Protein AF-A0A3C0GKU9-F1 (afdb_monomer)

pLDDT: mean 90.41, std 10.41, range [53.03, 98.44]

Sequence (100 aa):
FQFQEELSLHPNAVKIIGYKRFYDKNSPYATPVFSDKDLGWNGDIENSYALEFLGREYDLLVNYYNEDSLLLNLMSVKTKARLKVGFKEVGPTYNDLMLD

Secondary structure (DSSP, 8-state):
-HHHHHTT--TTS----EE-SS--TTS--SS-EE-GGGB-GGG-B--HHHHHHHTSEEEEEEE---S--HHHHHHHHHSEEEEEEEETTT-TTT-SEEE-

Nearest PDB structures (foldseek):
  8cm9-assembly2_B  TM=4.809E-01  e=1.891E+00  Homo sapiens
  5lwv-assembly1_A  TM=4.825E-01  e=1.891E+00  Homo sapiens
  4mtl-assembly1_A-2  TM=4.120E-01  e=5.799E+00  Homo sapiens
  8x8i-assembly1_D  TM=3.369E-01  e=4.455E+00  Acinetobacter baumannii

Radius of gyration: 13.94 Å; Cα contacts (8 Å, |Δi|>4): 142; chains: 1; bounding box: 35×30×32 Å

Solvent-accessible surface area (backbone atoms only — not comparable to full-atom values): 6244 Å² total; per-residue (Å²): 112,68,70,42,62,77,68,70,50,59,102,75,72,74,86,74,77,46,78,38,78,74,83,63,90,90,56,88,66,94,56,49,69,48,36,63,89,25,58,43,76,97,78,36,66,68,33,74,63,58,45,60,55,45,72,41,82,36,73,67,39,77,47,89,57,63,65,96,42,74,68,59,53,48,49,48,62,65,40,46,46,78,37,32,33,25,32,55,75,61,32,70,91,56,21,81,41,66,46,133

Structure (mmCIF, N/CA/C/O backbone):
data_AF-A0A3C0GKU9-F1
#
_entry.id   AF-A0A3C0GKU9-F1
#
loop_
_atom_site.group_PDB
_atom_site.id
_atom_site.type_symbol
_atom_site.label_atom_id
_atom_site.label_alt_id
_atom_site.label_comp_id
_atom_site.label_asym_id
_atom_site.label_entity_id
_atom_site.label_seq_id
_atom_site.pdbx_PDB_ins_code
_atom_site.Cartn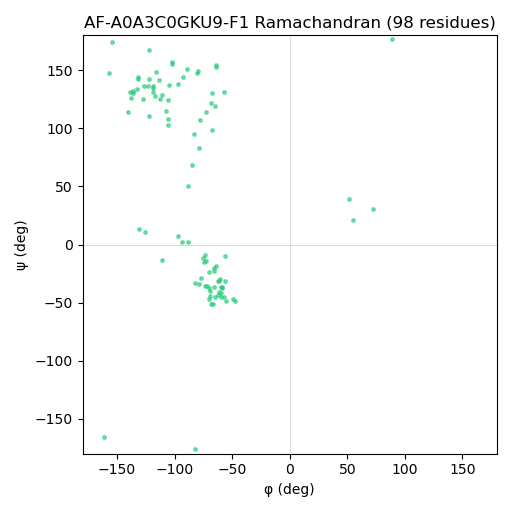_x
_atom_site.Cartn_y
_atom_site.Cartn_z
_atom_site.occupancy
_atom_site.B_iso_or_equiv
_atom_site.auth_seq_id
_atom_site.auth_comp_id
_atom_site.auth_asym_id
_atom_site.auth_atom_id
_atom_site.pdbx_PDB_model_num
ATOM 1 N N . PHE A 1 1 ? 5.812 12.687 10.041 1.00 58.84 1 PHE A N 1
ATOM 2 C CA . PHE A 1 1 ? 5.744 12.725 11.515 1.00 58.84 1 PHE A CA 1
ATOM 3 C C . PHE A 1 1 ? 4.379 13.197 12.010 1.00 58.84 1 PHE A C 1
ATOM 5 O O . PHE A 1 1 ? 3.812 12.490 12.824 1.00 58.84 1 PHE A O 1
ATOM 12 N N . GLN A 1 2 ? 3.780 14.240 11.420 1.00 74.00 2 GLN A N 1
ATOM 13 C CA . GLN A 1 2 ? 2.431 14.728 11.764 1.00 74.00 2 GLN A CA 1
ATOM 14 C C . GLN A 1 2 ? 1.333 13.640 11.865 1.00 74.00 2 GLN A C 1
ATOM 16 O O . GLN A 1 2 ? 0.665 13.548 12.883 1.00 74.00 2 GLN A O 1
ATOM 21 N N . PHE A 1 3 ? 1.209 12.740 10.882 1.00 77.56 3 PHE A N 1
ATOM 22 C CA . PHE A 1 3 ? 0.196 11.665 10.897 1.00 77.56 3 PHE A CA 1
ATOM 23 C C . PHE A 1 3 ? 0.281 10.713 12.108 1.00 77.56 3 PHE A C 1
ATOM 25 O O . PHE A 1 3 ? -0.739 10.257 12.617 1.00 77.56 3 PHE A O 1
ATOM 32 N N . GLN A 1 4 ? 1.495 10.389 12.571 1.00 82.75 4 GLN A N 1
ATOM 33 C CA . GLN A 1 4 ? 1.670 9.490 13.719 1.00 82.75 4 GLN A CA 1
ATOM 34 C C . GLN A 1 4 ? 1.224 10.165 15.015 1.00 82.75 4 GLN A C 1
ATOM 36 O O . GLN A 1 4 ? 0.629 9.512 15.865 1.00 82.75 4 GLN A O 1
ATOM 41 N N . GLU A 1 5 ? 1.479 11.466 15.144 1.00 84.06 5 GLU A N 1
ATOM 42 C CA . GLU A 1 5 ? 1.046 12.262 16.292 1.00 84.06 5 GLU A CA 1
ATOM 43 C C . GLU A 1 5 ? -0.475 12.449 16.289 1.00 84.06 5 GLU A C 1
ATOM 45 O O . GLU A 1 5 ? -1.121 12.186 17.301 1.00 84.06 5 GLU A O 1
ATOM 50 N N . GLU A 1 6 ? -1.061 12.808 15.142 1.00 89.81 6 GLU A N 1
ATOM 51 C CA . GLU A 1 6 ? -2.509 13.016 14.987 1.00 89.81 6 GLU A CA 1
ATOM 52 C C . GLU A 1 6 ? -3.328 11.770 15.337 1.00 89.81 6 GLU A C 1
ATOM 54 O O . GLU A 1 6 ? -4.392 11.874 15.945 1.00 89.81 6 GLU A O 1
ATOM 59 N N . LEU A 1 7 ? -2.815 10.585 14.999 1.00 87.69 7 LEU A N 1
ATOM 60 C CA . LEU A 1 7 ? -3.463 9.309 15.301 1.00 87.69 7 LEU A CA 1
ATOM 61 C C . LEU A 1 7 ? -2.926 8.625 16.567 1.00 87.69 7 LEU A C 1
ATOM 63 O O . LEU A 1 7 ? -3.308 7.491 16.849 1.00 87.69 7 LEU A O 1
ATOM 67 N N . SER A 1 8 ? -2.056 9.293 17.336 1.00 92.00 8 SER A N 1
ATOM 68 C CA . SER A 1 8 ? -1.456 8.751 18.569 1.00 92.00 8 SER A CA 1
ATOM 69 C C . SER A 1 8 ? -0.813 7.366 18.384 1.00 92.00 8 SER A C 1
ATOM 71 O O . SER A 1 8 ? -0.920 6.481 19.234 1.00 92.00 8 SER A O 1
ATOM 73 N N . LEU A 1 9 ? -0.151 7.163 17.245 1.00 89.25 9 LEU A N 1
ATOM 74 C CA . LEU A 1 9 ? 0.476 5.902 16.868 1.00 89.25 9 LEU A CA 1
ATOM 75 C C . LEU A 1 9 ? 1.838 5.730 17.545 1.00 89.25 9 LEU A C 1
ATOM 77 O O . LEU A 1 9 ? 2.595 6.681 17.739 1.00 89.25 9 LEU A O 1
ATOM 81 N N . HIS A 1 10 ? 2.194 4.483 17.856 1.00 89.25 10 HIS A N 1
ATOM 82 C CA . HIS A 1 10 ? 3.518 4.174 18.393 1.00 89.25 10 HIS A CA 1
ATOM 83 C C . HIS A 1 10 ? 4.640 4.491 17.380 1.00 89.25 10 HIS A C 1
ATOM 85 O O . HIS A 1 10 ? 4.413 4.370 16.173 1.00 89.25 10 HIS A O 1
ATOM 91 N N . PRO A 1 11 ? 5.882 4.768 17.838 1.00 77.81 11 PRO A N 1
ATOM 92 C CA . PRO A 1 11 ? 7.011 5.184 16.988 1.00 77.81 11 PRO A CA 1
ATOM 93 C C . PRO A 1 11 ? 7.399 4.244 15.829 1.00 77.81 11 PRO A C 1
ATOM 95 O O . PRO A 1 11 ? 8.195 4.625 14.980 1.00 77.81 11 PRO A O 1
ATOM 98 N N . ASN A 1 12 ? 6.846 3.028 15.772 1.00 82.69 12 ASN A N 1
ATOM 99 C CA . ASN A 1 12 ? 7.087 2.030 14.722 1.00 82.69 12 ASN A CA 1
ATOM 100 C C . ASN A 1 12 ? 5.793 1.432 14.140 1.00 82.69 12 ASN A C 1
ATOM 102 O O . ASN A 1 12 ? 5.836 0.407 13.463 1.00 82.69 12 ASN A O 1
ATOM 106 N N . ALA A 1 13 ? 4.640 2.042 14.421 1.00 90.56 13 ALA A N 1
ATOM 107 C CA . ALA A 1 13 ? 3.343 1.542 13.968 1.00 90.56 13 ALA A CA 1
ATOM 108 C C . ALA A 1 13 ? 3.098 1.778 12.468 1.00 90.56 13 ALA A C 1
ATOM 110 O O . ALA A 1 13 ? 2.200 1.174 11.891 1.00 90.56 13 ALA A O 1
ATOM 111 N N . VAL A 1 14 ? 3.894 2.640 11.825 1.00 91.62 14 VAL A N 1
ATOM 112 C CA . VAL A 1 14 ? 3.739 2.994 10.410 1.00 91.62 14 VAL A CA 1
ATOM 113 C C . VAL A 1 14 ? 4.967 2.559 9.621 1.00 91.62 14 VAL A C 1
ATOM 115 O O . VAL A 1 14 ? 6.097 2.918 9.949 1.00 91.62 14 VAL A O 1
ATOM 118 N N . LYS A 1 15 ? 4.729 1.825 8.535 1.00 92.94 15 LYS A N 1
ATOM 119 C CA . LYS A 1 15 ? 5.733 1.458 7.535 1.00 92.94 15 LYS A CA 1
ATOM 120 C C . LYS A 1 15 ? 5.297 2.060 6.201 1.00 92.94 15 LYS A C 1
ATOM 122 O O . LYS A 1 15 ? 4.148 1.897 5.810 1.00 92.94 15 LYS A O 1
ATOM 127 N N . ILE A 1 16 ? 6.207 2.745 5.516 1.00 93.19 16 ILE A N 1
ATOM 128 C CA . ILE A 1 16 ? 5.952 3.347 4.202 1.00 93.19 16 ILE A CA 1
ATOM 129 C C . ILE A 1 16 ? 6.903 2.707 3.197 1.00 93.19 16 ILE A C 1
ATOM 131 O O . ILE A 1 16 ? 8.094 2.558 3.477 1.00 93.19 16 ILE A O 1
ATOM 135 N N . ILE A 1 17 ? 6.370 2.342 2.036 1.00 94.81 17 ILE A N 1
ATOM 136 C CA . ILE A 1 17 ? 7.144 1.919 0.875 1.00 94.81 17 ILE A CA 1
ATOM 137 C C . ILE A 1 17 ? 6.617 2.648 -0.358 1.00 94.81 17 ILE A C 1
ATOM 139 O O . ILE A 1 17 ? 5.409 2.765 -0.550 1.00 94.81 17 ILE A O 1
ATOM 143 N N . GLY A 1 18 ? 7.531 3.177 -1.165 1.00 93.69 18 GLY A N 1
ATOM 144 C CA . GLY A 1 18 ? 7.209 3.852 -2.414 1.00 93.69 18 GLY A CA 1
ATOM 145 C C . GLY A 1 18 ? 7.482 2.973 -3.630 1.00 93.69 18 GLY A C 1
ATOM 146 O O . GLY A 1 18 ? 8.330 2.083 -3.597 1.00 93.69 18 GLY A O 1
ATOM 147 N N . TYR A 1 19 ? 6.805 3.279 -4.728 1.00 93.25 19 TYR A N 1
ATOM 148 C CA . TYR A 1 19 ? 7.101 2.735 -6.048 1.00 93.25 19 TYR A CA 1
ATOM 149 C C . TYR A 1 19 ? 7.601 3.852 -6.961 1.00 93.25 19 TYR A C 1
ATOM 151 O O . TYR A 1 19 ? 7.085 4.971 -6.929 1.00 93.25 19 TYR A O 1
ATOM 159 N N . LYS A 1 20 ? 8.587 3.549 -7.807 1.00 89.88 20 LYS A N 1
ATOM 160 C CA . LYS A 1 20 ? 9.016 4.441 -8.884 1.00 89.88 20 LYS A CA 1
ATOM 161 C C . LYS A 1 20 ? 9.272 3.636 -10.147 1.00 89.88 20 LYS A C 1
ATOM 163 O O . LYS A 1 20 ? 10.106 2.742 -10.139 1.00 89.88 20 LYS A O 1
ATOM 168 N N . ARG A 1 21 ? 8.632 4.014 -11.255 1.00 86.94 21 ARG A N 1
ATOM 169 C CA . ARG A 1 21 ? 8.819 3.345 -12.554 1.00 86.94 21 ARG A CA 1
ATOM 170 C C . ARG A 1 21 ? 10.291 3.312 -12.988 1.00 86.94 21 ARG A C 1
ATOM 172 O O . ARG A 1 21 ? 10.829 2.258 -13.304 1.00 86.94 21 ARG A O 1
ATOM 179 N N . PHE A 1 22 ? 10.971 4.459 -12.922 1.00 81.81 22 PHE A N 1
ATOM 180 C CA . PHE A 1 22 ? 12.384 4.586 -13.292 1.00 81.81 22 PHE A CA 1
ATOM 181 C C . PHE A 1 22 ? 13.274 4.763 -12.062 1.00 81.81 22 PHE A C 1
ATOM 183 O O . PHE A 1 22 ? 13.206 5.782 -11.368 1.00 81.81 22 PHE A O 1
ATOM 190 N N . TYR A 1 23 ? 14.144 3.786 -11.811 1.00 68.38 23 TYR A N 1
ATOM 191 C CA . TYR A 1 23 ? 15.118 3.854 -10.727 1.00 68.38 23 TYR A CA 1
ATOM 192 C C . TYR A 1 23 ? 16.237 4.847 -11.064 1.00 68.38 23 TYR A C 1
ATOM 194 O O . TYR A 1 23 ? 17.031 4.611 -11.971 1.00 68.38 23 TYR A O 1
ATOM 202 N N . ASP A 1 24 ? 16.323 5.939 -10.305 1.00 66.56 24 ASP A N 1
ATOM 203 C CA . ASP A 1 24 ? 17.435 6.890 -10.389 1.00 66.56 24 ASP A CA 1
ATOM 204 C C . ASP A 1 24 ? 18.348 6.710 -9.171 1.00 66.56 24 ASP A C 1
ATOM 206 O O . ASP A 1 24 ? 17.880 6.793 -8.033 1.00 66.56 24 ASP A O 1
ATOM 210 N N . LYS A 1 25 ? 19.637 6.459 -9.428 1.00 61.53 25 LYS A N 1
ATOM 211 C CA . LYS A 1 25 ? 20.695 6.289 -8.419 1.00 61.53 25 LYS A CA 1
ATOM 212 C C . LYS A 1 25 ? 21.096 7.612 -7.753 1.00 61.53 25 LYS A C 1
ATOM 214 O O . LYS A 1 25 ? 21.774 7.581 -6.732 1.00 61.53 25 LYS A O 1
ATOM 219 N N . ASN A 1 26 ? 20.691 8.751 -8.317 1.00 59.06 26 ASN A N 1
ATOM 220 C CA . ASN A 1 26 ? 21.146 10.079 -7.898 1.00 59.06 26 ASN A CA 1
ATOM 221 C C . ASN A 1 26 ? 20.307 10.711 -6.779 1.00 59.06 26 ASN A C 1
ATOM 223 O O . ASN A 1 26 ? 20.588 11.835 -6.369 1.00 59.06 26 ASN A O 1
ATOM 227 N N . SER A 1 27 ? 19.290 10.014 -6.266 1.00 53.03 27 SER A N 1
ATOM 228 C CA . SER A 1 27 ? 18.489 10.498 -5.144 1.00 53.03 27 SER A CA 1
ATOM 229 C C . SER A 1 27 ? 18.541 9.485 -3.999 1.00 53.03 27 SER A C 1
ATOM 231 O O . SER A 1 27 ? 18.002 8.385 -4.142 1.00 53.03 27 SER A O 1
ATOM 233 N N . PRO A 1 28 ? 19.201 9.796 -2.868 1.00 56.19 28 PRO A N 1
ATOM 234 C CA . PRO A 1 28 ? 19.057 8.994 -1.665 1.00 56.19 28 PRO A CA 1
ATOM 235 C C . PRO A 1 28 ? 17.625 9.175 -1.154 1.00 56.19 28 PRO A C 1
ATOM 237 O O . PRO A 1 28 ? 17.291 10.177 -0.523 1.00 56.19 28 PRO A O 1
ATOM 240 N N . TYR A 1 29 ? 16.749 8.227 -1.478 1.00 58.53 29 TYR A N 1
ATOM 241 C CA . TYR A 1 29 ? 15.374 8.271 -1.001 1.00 58.53 29 TYR A CA 1
ATOM 242 C C . TYR A 1 29 ? 15.363 8.027 0.511 1.00 58.53 29 TYR A C 1
ATOM 244 O O . TYR A 1 29 ? 15.812 6.988 0.988 1.00 58.53 29 TYR A O 1
ATOM 252 N N . ALA A 1 30 ? 14.816 8.980 1.268 1.00 72.25 30 ALA A N 1
ATOM 253 C CA . ALA A 1 30 ? 14.574 8.811 2.703 1.00 72.25 30 ALA A CA 1
ATOM 254 C C . ALA A 1 30 ? 13.519 7.724 2.992 1.00 72.25 30 ALA A C 1
ATOM 256 O O . ALA A 1 30 ? 13.440 7.203 4.100 1.00 72.25 30 ALA A O 1
ATOM 257 N N . THR A 1 31 ? 12.699 7.391 1.990 1.00 81.56 31 THR A N 1
ATOM 258 C CA . THR A 1 31 ? 11.699 6.322 2.042 1.00 81.56 31 THR A CA 1
ATOM 259 C C . THR A 1 31 ? 12.195 5.122 1.236 1.00 81.56 31 THR A C 1
ATOM 261 O O . THR A 1 31 ? 12.710 5.323 0.136 1.00 81.56 31 THR A O 1
ATOM 264 N N . PRO A 1 32 ? 12.031 3.884 1.727 1.00 90.56 32 PRO A N 1
ATOM 265 C CA . PRO A 1 32 ? 12.304 2.689 0.940 1.00 90.56 32 PRO A CA 1
ATOM 266 C C . PRO A 1 32 ? 11.487 2.657 -0.360 1.00 90.56 32 PRO A C 1
ATOM 268 O O . PRO A 1 32 ? 10.275 2.876 -0.331 1.00 90.56 32 PRO A O 1
ATOM 271 N N . VAL A 1 33 ? 12.136 2.385 -1.496 1.00 91.88 33 VAL A N 1
ATOM 272 C CA . VAL A 1 33 ? 11.495 2.371 -2.824 1.00 91.88 33 VAL A CA 1
ATOM 273 C C . VAL A 1 33 ? 11.865 1.110 -3.606 1.00 91.88 33 VAL A C 1
ATOM 275 O O . VAL A 1 33 ? 13.014 0.661 -3.572 1.00 91.88 33 VAL A O 1
ATOM 278 N N . PHE A 1 34 ? 10.893 0.584 -4.349 1.00 93.06 34 PHE A N 1
ATOM 279 C CA . PHE A 1 34 ? 11.068 -0.447 -5.375 1.00 93.06 34 PHE A CA 1
ATOM 280 C C . PHE A 1 34 ? 10.557 0.054 -6.740 1.00 93.06 34 PHE A C 1
ATOM 282 O O . PHE A 1 34 ? 9.940 1.116 -6.847 1.00 93.06 34 PHE A O 1
ATOM 289 N N . SER A 1 35 ? 10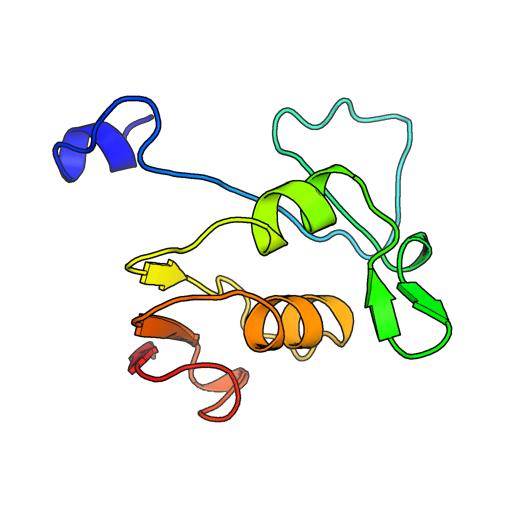.880 -0.668 -7.806 1.00 93.69 35 SER A N 1
ATOM 290 C CA . SER A 1 35 ? 10.727 -0.222 -9.193 1.00 93.69 35 SER A CA 1
ATOM 291 C C . SER A 1 35 ? 10.572 -1.394 -10.157 1.00 93.69 35 SER A C 1
ATOM 293 O O . SER A 1 35 ? 10.753 -2.541 -9.765 1.00 93.69 35 SER A O 1
ATOM 295 N N . ASP A 1 36 ? 10.302 -1.113 -11.434 1.00 92.69 36 ASP A N 1
ATOM 296 C CA . ASP A 1 36 ? 10.089 -2.137 -12.474 1.00 92.69 36 ASP A CA 1
ATOM 297 C C . ASP A 1 36 ? 11.249 -3.126 -12.614 1.00 92.69 36 ASP A C 1
ATOM 299 O O . ASP A 1 36 ? 11.031 -4.298 -12.902 1.00 92.69 36 ASP A O 1
ATOM 303 N N . LYS A 1 37 ? 12.485 -2.682 -12.352 1.00 92.69 37 LYS A N 1
ATOM 304 C CA . LYS A 1 37 ? 13.677 -3.547 -12.383 1.00 92.69 37 LYS A CA 1
ATOM 305 C C . LYS A 1 37 ? 13.653 -4.647 -11.313 1.00 92.69 37 LYS A C 1
ATOM 307 O O . LYS A 1 37 ? 14.449 -5.573 -11.392 1.00 92.69 37 LYS A O 1
ATOM 312 N N . ASP A 1 38 ? 12.823 -4.473 -10.287 1.00 94.00 38 ASP A N 1
ATOM 313 C CA . ASP A 1 38 ? 12.716 -5.374 -9.147 1.00 94.00 38 ASP A CA 1
ATOM 314 C C . ASP A 1 38 ? 11.607 -6.422 -9.365 1.00 94.00 38 ASP A C 1
ATOM 316 O O . ASP A 1 38 ? 11.339 -7.224 -8.474 1.00 94.00 38 ASP A O 1
ATOM 320 N N . LEU A 1 39 ? 10.937 -6.424 -10.526 1.00 94.94 39 LEU A N 1
ATOM 321 C CA . LEU A 1 39 ? 10.025 -7.497 -10.911 1.00 94.94 39 LEU A CA 1
ATOM 322 C C . LEU A 1 39 ? 10.835 -8.707 -11.393 1.00 94.94 39 LEU A C 1
ATOM 324 O O . LEU A 1 39 ? 11.406 -8.701 -12.484 1.00 94.94 39 LEU A O 1
ATOM 328 N N . GLY A 1 40 ? 10.866 -9.740 -10.561 1.00 92.62 40 GLY A N 1
ATOM 329 C CA . GLY A 1 40 ? 11.480 -11.025 -10.844 1.00 92.62 40 GLY A CA 1
ATOM 330 C C . GLY A 1 40 ? 10.584 -11.956 -11.657 1.00 92.62 40 GLY A C 1
ATOM 331 O O . GLY A 1 40 ? 9.466 -11.632 -12.075 1.00 92.62 40 GLY A O 1
ATOM 332 N N . TRP A 1 41 ? 11.082 -13.171 -11.859 1.00 90.56 41 TRP A N 1
ATOM 333 C CA . TRP A 1 41 ? 10.323 -14.229 -12.523 1.00 90.56 41 TRP A CA 1
ATOM 334 C C . TRP A 1 41 ? 9.090 -14.627 -11.702 1.00 90.56 41 TRP A C 1
ATOM 336 O O . TRP A 1 41 ? 9.059 -14.477 -10.485 1.00 90.56 41 TRP A O 1
ATOM 346 N N . ASN A 1 42 ? 8.049 -15.128 -12.376 1.00 88.69 42 ASN A N 1
ATOM 347 C CA . ASN A 1 42 ? 6.782 -15.548 -11.754 1.00 88.69 42 ASN A CA 1
ATOM 348 C C . ASN A 1 42 ? 6.084 -14.471 -10.896 1.00 88.69 42 ASN A C 1
ATOM 350 O O . ASN A 1 42 ? 5.245 -14.795 -10.055 1.00 88.69 42 ASN A O 1
ATOM 354 N N . GLY A 1 43 ? 6.394 -13.189 -11.116 1.00 86.75 43 GLY A N 1
ATOM 355 C CA . GLY A 1 43 ? 5.806 -12.098 -10.344 1.00 86.75 43 GLY A CA 1
ATOM 356 C C . GLY A 1 43 ? 6.331 -12.024 -8.910 1.00 86.75 43 GLY A C 1
ATOM 357 O O . GLY A 1 43 ? 5.591 -11.638 -8.002 1.00 86.75 43 GLY A O 1
ATOM 358 N N . ASP A 1 44 ? 7.576 -12.427 -8.669 1.00 91.88 44 ASP A N 1
ATOM 359 C CA . ASP A 1 44 ? 8.263 -12.121 -7.417 1.00 91.88 44 ASP A CA 1
ATOM 360 C C . ASP A 1 44 ? 8.803 -10.692 -7.412 1.00 91.88 44 ASP A C 1
ATOM 362 O O . ASP A 1 44 ? 9.109 -10.120 -8.454 1.00 91.88 44 ASP A O 1
ATOM 366 N N . ILE A 1 45 ? 8.857 -10.082 -6.226 1.00 94.62 45 ILE A N 1
ATOM 367 C CA . ILE A 1 45 ? 9.384 -8.726 -6.051 1.00 94.62 45 ILE A CA 1
ATOM 368 C C . ILE A 1 45 ? 10.752 -8.858 -5.388 1.00 94.62 45 ILE A C 1
ATOM 370 O O . ILE A 1 45 ? 10.857 -9.103 -4.187 1.00 94.62 45 ILE A O 1
ATOM 374 N N . GLU A 1 46 ? 11.804 -8.707 -6.182 1.00 94.94 46 GLU A N 1
ATOM 375 C CA . GLU A 1 46 ? 13.206 -8.905 -5.814 1.00 94.94 46 GLU A CA 1
ATOM 376 C C . GLU A 1 46 ? 13.827 -7.613 -5.254 1.00 94.94 46 GLU A C 1
ATOM 378 O O . GLU A 1 46 ? 14.890 -7.157 -5.666 1.00 94.94 46 GLU A O 1
ATOM 383 N N . ASN A 1 47 ? 13.151 -6.999 -4.282 1.00 94.75 47 ASN A N 1
ATOM 384 C CA . ASN A 1 47 ? 13.632 -5.813 -3.579 1.00 94.75 47 ASN A CA 1
ATOM 385 C C . ASN A 1 47 ? 13.588 -6.058 -2.072 1.00 94.75 47 ASN A C 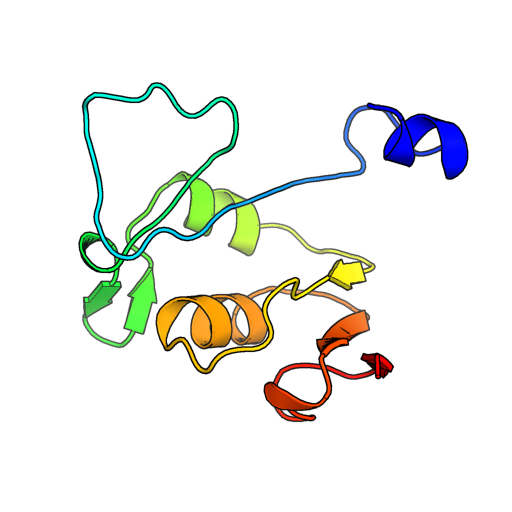1
ATOM 387 O O . ASN A 1 47 ? 12.538 -6.387 -1.524 1.00 94.75 47 ASN A O 1
ATOM 391 N N . SER A 1 48 ? 14.715 -5.876 -1.382 1.00 94.88 48 SER A N 1
ATOM 392 C CA . SER A 1 48 ? 14.818 -6.174 0.051 1.00 94.88 48 SER A CA 1
ATOM 393 C C . SER A 1 48 ? 13.833 -5.372 0.902 1.00 94.88 48 SER A C 1
ATOM 395 O O . SER A 1 48 ? 13.270 -5.916 1.848 1.00 94.88 48 SER A O 1
ATOM 397 N N . TYR A 1 49 ? 13.565 -4.114 0.549 1.00 94.62 49 TYR A N 1
ATOM 398 C CA . TYR A 1 49 ? 12.579 -3.296 1.249 1.00 94.62 49 TYR A CA 1
ATOM 399 C C . TYR A 1 49 ? 11.149 -3.779 1.009 1.00 94.62 49 TYR A C 1
ATOM 401 O O . TYR A 1 49 ? 10.352 -3.805 1.947 1.00 94.62 49 TYR A O 1
ATOM 409 N N . ALA A 1 50 ? 10.826 -4.187 -0.222 1.00 95.94 50 ALA A N 1
ATOM 410 C CA . ALA A 1 50 ? 9.526 -4.770 -0.541 1.00 95.94 50 ALA A CA 1
ATOM 411 C C . ALA A 1 50 ? 9.319 -6.101 0.187 1.00 95.94 50 ALA A C 1
ATOM 413 O O . ALA A 1 50 ? 8.280 -6.298 0.809 1.00 95.94 50 ALA A O 1
ATOM 414 N N . LEU A 1 51 ? 10.324 -6.978 0.197 1.00 96.62 51 LEU A N 1
ATOM 415 C CA . LEU A 1 51 ? 10.280 -8.242 0.932 1.00 96.62 51 LEU A CA 1
ATOM 416 C C . LEU A 1 51 ? 10.114 -8.021 2.441 1.00 96.62 51 LEU A C 1
ATOM 418 O O . LEU A 1 51 ? 9.327 -8.715 3.080 1.00 96.62 51 LEU A O 1
ATOM 422 N N . GLU A 1 52 ? 10.798 -7.026 3.013 1.00 95.69 52 GLU A N 1
ATOM 423 C CA . GLU A 1 52 ? 10.640 -6.677 4.428 1.00 95.69 52 GLU A CA 1
ATOM 424 C C . GLU A 1 52 ? 9.236 -6.136 4.744 1.00 95.69 52 GLU A C 1
ATOM 426 O O . GLU A 1 52 ? 8.694 -6.408 5.815 1.00 95.69 52 GLU A O 1
ATOM 431 N N . PHE A 1 53 ? 8.641 -5.373 3.822 1.00 96.88 53 PHE A N 1
ATOM 432 C CA . PHE A 1 53 ? 7.263 -4.897 3.937 1.00 96.88 53 PHE A CA 1
ATOM 433 C C . PHE A 1 53 ? 6.277 -6.076 3.865 1.00 96.88 53 PHE A C 1
ATOM 435 O O . PHE A 1 53 ? 5.469 -6.266 4.765 1.00 96.88 53 PHE A O 1
ATOM 442 N N . LEU A 1 54 ? 6.399 -6.935 2.850 1.00 97.00 54 LEU A N 1
ATOM 443 C CA . LEU A 1 54 ? 5.531 -8.102 2.638 1.00 97.00 54 LEU A CA 1
ATOM 444 C C . LEU A 1 54 ? 5.655 -9.179 3.729 1.00 97.00 54 LEU A C 1
ATOM 446 O O . LEU A 1 54 ? 4.737 -9.977 3.923 1.00 97.00 54 LEU A O 1
ATOM 450 N N . GLY A 1 55 ? 6.783 -9.217 4.442 1.00 96.81 55 GLY A N 1
ATOM 451 C CA . GLY A 1 55 ? 7.030 -10.155 5.537 1.00 96.81 55 GLY A CA 1
ATOM 452 C C . GLY A 1 55 ? 6.271 -9.846 6.832 1.00 96.81 55 GLY A C 1
ATOM 453 O O . GLY A 1 55 ? 6.297 -10.666 7.749 1.00 96.81 55 GLY A O 1
ATOM 454 N N . ARG A 1 56 ? 5.605 -8.689 6.927 1.00 95.62 56 ARG A N 1
ATOM 455 C CA . ARG A 1 56 ? 4.865 -8.246 8.117 1.00 95.62 56 ARG A CA 1
ATOM 456 C C . ARG A 1 56 ? 3.359 -8.439 7.950 1.00 95.62 56 ARG A C 1
ATOM 458 O O . ARG A 1 56 ? 2.840 -8.457 6.838 1.00 95.62 56 ARG A O 1
ATOM 465 N N . GLU A 1 57 ? 2.666 -8.554 9.077 1.00 97.44 57 GLU A N 1
ATOM 466 C CA . GLU A 1 57 ? 1.207 -8.467 9.134 1.00 97.44 57 GLU A CA 1
ATOM 467 C C . GLU A 1 57 ? 0.792 -7.053 9.538 1.00 97.44 57 GLU A C 1
ATOM 469 O O . GLU A 1 57 ? 1.401 -6.449 10.424 1.00 97.44 57 GLU A O 1
ATOM 474 N N . TYR A 1 58 ? -0.240 -6.534 8.878 1.00 97.19 58 TYR A N 1
ATOM 475 C CA . TYR A 1 58 ? -0.763 -5.191 9.099 1.00 97.19 58 TYR A CA 1
ATOM 476 C C . TYR A 1 58 ? -2.242 -5.239 9.480 1.00 97.19 58 TYR A C 1
ATOM 478 O O . TYR A 1 58 ? -3.022 -6.004 8.912 1.00 97.19 58 TYR A O 1
ATOM 486 N N . ASP A 1 59 ? -2.666 -4.362 10.386 1.00 96.81 59 ASP A N 1
ATOM 487 C CA . ASP A 1 59 ? -4.098 -4.142 10.608 1.00 96.81 59 ASP A CA 1
ATOM 488 C C . ASP A 1 59 ? -4.726 -3.373 9.434 1.00 96.81 59 ASP A C 1
ATOM 490 O O . ASP A 1 59 ? -5.844 -3.678 9.025 1.00 96.81 59 ASP A O 1
ATOM 494 N N . LEU A 1 60 ? -3.980 -2.433 8.843 1.00 96.50 60 LEU A N 1
ATOM 495 C CA . LEU A 1 60 ? -4.423 -1.574 7.746 1.00 96.50 60 LEU A CA 1
ATOM 496 C C . LEU A 1 60 ? -3.318 -1.399 6.696 1.00 96.50 60 LEU A C 1
ATOM 498 O O . LEU A 1 60 ? -2.191 -1.032 7.029 1.00 96.50 60 LEU A O 1
ATOM 502 N N . LEU A 1 61 ? -3.670 -1.589 5.424 1.00 97.94 61 LEU A N 1
ATOM 503 C CA . LEU A 1 61 ? -2.882 -1.165 4.268 1.00 97.94 61 LEU A CA 1
ATOM 504 C C . LEU A 1 61 ? -3.603 -0.026 3.547 1.00 97.94 61 LEU A C 1
ATOM 506 O O . LEU A 1 61 ? -4.766 -0.170 3.180 1.00 97.94 61 LEU A O 1
ATOM 510 N N . VAL A 1 62 ? -2.889 1.071 3.292 1.00 97.25 62 VAL A N 1
ATOM 511 C CA . VAL A 1 62 ? -3.374 2.177 2.457 1.00 97.25 62 VAL A CA 1
ATOM 512 C C . VAL A 1 62 ? -2.670 2.129 1.102 1.00 97.25 62 VAL A C 1
ATOM 514 O O . VAL A 1 62 ? -1.487 2.446 0.985 1.00 97.25 62 VAL A O 1
ATOM 517 N N . ASN A 1 63 ? -3.410 1.735 0.072 1.00 97.50 63 ASN A N 1
ATOM 518 C CA . ASN A 1 63 ? -3.012 1.753 -1.329 1.00 97.50 63 ASN A CA 1
ATOM 519 C C . ASN A 1 63 ? -3.147 3.177 -1.880 1.00 97.50 63 ASN A C 1
ATOM 521 O O . ASN A 1 63 ? -4.156 3.546 -2.478 1.00 97.50 63 ASN A O 1
ATOM 525 N N . TYR A 1 64 ? -2.126 4.000 -1.642 1.00 96.00 64 TYR A N 1
ATOM 526 C CA . TYR A 1 64 ? -2.121 5.404 -2.053 1.00 96.00 64 TYR A CA 1
ATO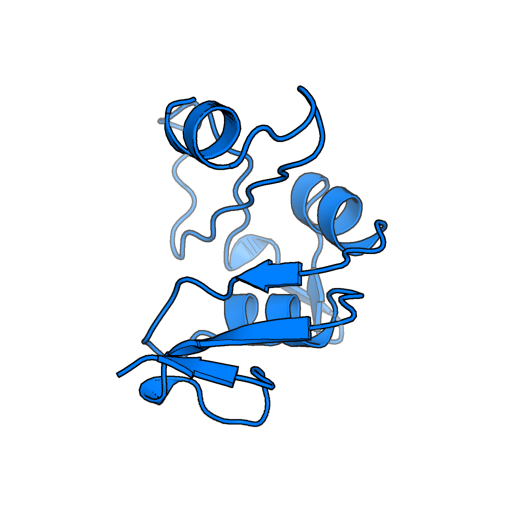M 527 C C . TYR A 1 64 ? -1.649 5.580 -3.509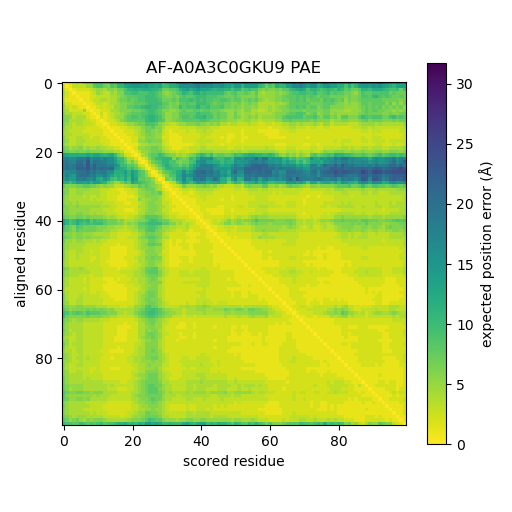 1.00 96.00 64 TYR A C 1
ATOM 529 O O . TYR A 1 64 ? -0.554 6.076 -3.771 1.00 96.00 64 TYR A O 1
ATOM 537 N N . TYR A 1 65 ? -2.463 5.114 -4.455 1.00 95.31 65 TYR A N 1
ATOM 538 C CA . TYR A 1 65 ? -2.291 5.295 -5.899 1.00 95.31 65 TYR A CA 1
ATOM 539 C C . TYR A 1 65 ? -3.646 5.141 -6.600 1.00 95.31 65 TYR A C 1
ATOM 541 O O . TYR A 1 65 ? -4.482 4.370 -6.141 1.00 95.31 65 TYR A O 1
ATOM 549 N N . ASN A 1 66 ? -3.869 5.866 -7.694 1.00 94.31 66 ASN A N 1
ATOM 550 C CA . ASN A 1 66 ? -5.140 5.881 -8.433 1.00 94.31 66 ASN A CA 1
ATOM 551 C C . ASN A 1 66 ? -4.978 5.556 -9.930 1.00 94.31 66 ASN A C 1
ATOM 553 O O . ASN A 1 66 ? -5.912 5.714 -10.709 1.00 94.31 66 ASN A O 1
ATOM 557 N N . GLU A 1 67 ? -3.796 5.097 -10.335 1.00 92.06 67 GLU A N 1
ATOM 558 C CA . GLU A 1 67 ? -3.506 4.643 -11.694 1.00 92.06 67 GLU A CA 1
ATOM 559 C C . GLU A 1 67 ? -3.166 3.152 -11.685 1.00 92.06 67 GLU A C 1
ATOM 561 O O . GLU A 1 67 ? -2.569 2.650 -10.729 1.00 92.06 67 GLU A O 1
ATOM 566 N N . ASP A 1 68 ? -3.497 2.449 -12.768 1.00 87.94 68 ASP A N 1
ATOM 567 C CA . ASP A 1 68 ? -3.143 1.040 -12.915 1.00 87.94 68 ASP A CA 1
ATOM 568 C C . ASP A 1 68 ? -1.617 0.863 -12.996 1.00 87.94 68 ASP A C 1
ATOM 570 O O . ASP A 1 68 ? -0.937 1.386 -13.887 1.00 87.94 68 ASP A O 1
ATOM 574 N N . SER A 1 69 ? -1.063 0.120 -12.040 1.00 92.62 69 SER A N 1
ATOM 575 C CA . SER A 1 69 ? 0.363 -0.171 -11.950 1.00 92.62 69 SER A CA 1
ATOM 576 C C . SER A 1 69 ? 0.561 -1.610 -11.509 1.00 92.62 69 SER A C 1
ATOM 578 O O . SER A 1 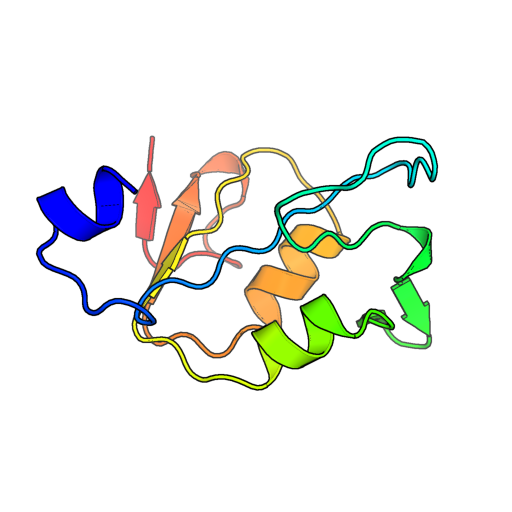69 ? 0.280 -1.965 -10.366 1.00 92.62 69 SER A O 1
ATOM 580 N N . LEU A 1 70 ? 1.114 -2.435 -12.402 1.00 93.00 70 LEU A N 1
ATOM 581 C CA . LEU A 1 70 ? 1.335 -3.863 -12.164 1.00 93.00 70 LEU A CA 1
ATOM 582 C C . LEU A 1 70 ? 2.036 -4.134 -10.826 1.00 93.00 70 LEU A C 1
ATOM 584 O O . LEU A 1 70 ? 1.606 -4.994 -10.063 1.00 93.00 70 LEU A O 1
ATOM 588 N N . LEU A 1 71 ? 3.108 -3.398 -10.536 1.00 94.94 71 LEU A N 1
ATOM 589 C CA . LEU A 1 71 ? 3.912 -3.610 -9.336 1.00 94.94 71 LEU A CA 1
ATOM 590 C C . LEU A 1 71 ? 3.224 -3.122 -8.057 1.00 94.94 71 LEU A C 1
ATOM 592 O O . LEU A 1 71 ? 3.349 -3.771 -7.018 1.00 94.94 71 LEU A O 1
ATOM 596 N N . LEU A 1 72 ? 2.473 -2.021 -8.123 1.00 96.44 72 LEU A N 1
ATOM 597 C CA . LEU A 1 72 ? 1.673 -1.556 -6.989 1.00 96.44 72 LEU A CA 1
ATOM 598 C C . LEU A 1 72 ? 0.501 -2.502 -6.720 1.00 96.44 72 LEU A C 1
ATOM 600 O O . LEU A 1 72 ? 0.322 -2.923 -5.582 1.00 96.44 72 LEU A O 1
ATOM 604 N N . ASN A 1 73 ? -0.202 -2.937 -7.764 1.00 95.94 73 ASN A N 1
ATOM 605 C CA . ASN A 1 73 ? -1.263 -3.938 -7.685 1.00 95.94 73 ASN A CA 1
ATOM 606 C C . ASN A 1 73 ? -0.747 -5.249 -7.075 1.00 95.94 73 ASN A C 1
ATOM 608 O O . ASN A 1 73 ? -1.372 -5.825 -6.184 1.00 95.94 73 ASN A O 1
ATOM 612 N N . LEU A 1 74 ? 0.427 -5.712 -7.514 1.00 95.81 74 LEU A N 1
ATOM 613 C CA . LEU A 1 74 ? 1.072 -6.908 -6.978 1.00 95.81 74 LEU A CA 1
ATOM 614 C C . LEU A 1 74 ? 1.426 -6.747 -5.493 1.00 95.81 74 LEU A C 1
ATOM 616 O O . LEU A 1 74 ? 1.151 -7.653 -4.706 1.00 95.81 74 LEU A O 1
ATOM 620 N N . MET A 1 75 ? 1.976 -5.595 -5.092 1.00 96.75 75 MET A N 1
ATOM 621 C CA . MET A 1 75 ? 2.213 -5.275 -3.679 1.00 96.75 75 MET A CA 1
ATOM 622 C C . MET A 1 75 ? 0.915 -5.284 -2.872 1.00 96.75 75 MET A C 1
ATOM 624 O O . MET A 1 75 ? 0.870 -5.888 -1.798 1.00 96.75 75 MET A O 1
ATOM 628 N N . SER A 1 76 ? -0.150 -4.667 -3.387 1.00 97.00 76 SER A N 1
ATOM 629 C CA . SER A 1 76 ? -1.460 -4.632 -2.737 1.00 97.00 76 SER A CA 1
ATOM 630 C C . SER A 1 76 ? -2.026 -6.033 -2.525 1.00 97.00 76 SER A C 1
ATOM 632 O O . SER A 1 76 ? -2.528 -6.326 -1.441 1.00 97.00 76 SER A O 1
ATOM 634 N N . VAL A 1 77 ? -1.901 -6.931 -3.509 1.00 96.00 77 VAL A N 1
ATOM 635 C CA . VAL A 1 77 ? -2.347 -8.330 -3.381 1.00 96.00 77 VAL A CA 1
ATOM 636 C C . VAL A 1 77 ? -1.481 -9.103 -2.390 1.00 96.00 77 VAL A C 1
ATOM 638 O O . VAL A 1 77 ? -2.025 -9.726 -1.478 1.00 96.00 77 VAL A O 1
ATOM 641 N N . LYS A 1 78 ? -0.150 -9.054 -2.539 1.00 96.38 78 LYS A N 1
ATOM 642 C CA . LYS A 1 78 ? 0.779 -9.858 -1.727 1.00 96.38 78 LYS A CA 1
ATOM 643 C C . LYS A 1 78 ? 0.863 -9.401 -0.268 1.00 96.38 78 LYS A C 1
ATOM 645 O O . LYS A 1 78 ? 1.230 -10.202 0.590 1.00 96.38 78 LYS A O 1
ATOM 650 N N . THR A 1 79 ? 0.538 -8.144 0.034 1.00 97.94 79 THR A N 1
ATOM 651 C CA . THR A 1 79 ? 0.591 -7.631 1.409 1.00 97.94 79 THR A CA 1
ATOM 652 C C . THR A 1 79 ? -0.473 -8.294 2.284 1.00 97.94 79 THR A C 1
ATOM 654 O O . THR A 1 79 ? -1.665 -8.310 1.953 1.00 97.94 79 THR A O 1
ATOM 657 N N . LYS A 1 80 ? -0.034 -8.789 3.445 1.00 98.00 80 LYS A N 1
ATOM 658 C CA . LYS A 1 80 ? -0.888 -9.359 4.490 1.00 98.00 80 LYS A CA 1
ATOM 659 C C . LYS A 1 80 ? -1.460 -8.237 5.354 1.00 98.00 80 LYS A C 1
ATOM 661 O O . LYS A 1 80 ? -0.809 -7.774 6.287 1.00 98.00 80 LYS A O 1
ATOM 666 N N . ALA A 1 81 ? -2.671 -7.797 5.033 1.00 98.38 81 ALA A N 1
ATOM 667 C CA . ALA A 1 81 ? -3.383 -6.778 5.794 1.00 98.38 81 ALA A CA 1
ATOM 668 C C . ALA A 1 81 ? -4.819 -7.218 6.091 1.00 98.38 81 ALA A C 1
ATOM 670 O O . ALA A 1 81 ? -5.435 -7.875 5.252 1.00 98.38 81 ALA A O 1
ATOM 671 N N . ARG A 1 82 ? -5.340 -6.857 7.271 1.00 98.31 82 ARG A N 1
ATOM 672 C CA . ARG A 1 82 ? 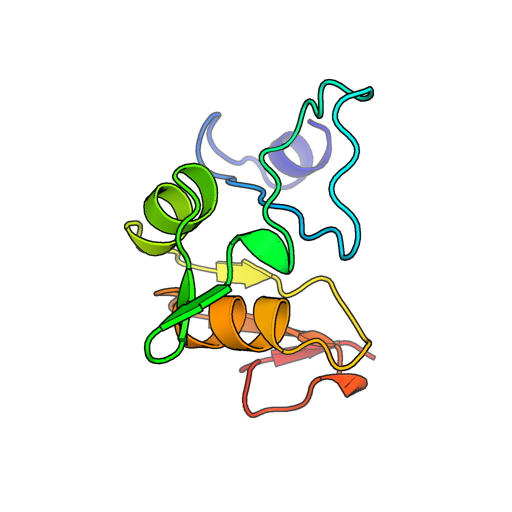-6.719 -7.183 7.691 1.00 98.31 82 ARG A CA 1
ATOM 673 C C . ARG A 1 82 ? -7.763 -6.282 7.029 1.00 98.31 82 ARG A C 1
ATOM 675 O O . ARG A 1 82 ? -8.889 -6.723 6.839 1.00 98.31 82 ARG A O 1
ATOM 682 N N . LEU A 1 83 ? -7.379 -5.052 6.696 1.00 98.38 83 LEU A N 1
ATOM 683 C CA . LEU A 1 83 ? -8.177 -4.093 5.942 1.00 98.38 83 LEU A CA 1
ATOM 684 C C . LEU A 1 83 ? -7.300 -3.415 4.885 1.00 98.38 83 LEU A C 1
ATOM 686 O O . LEU A 1 83 ? -6.217 -2.916 5.202 1.00 98.38 83 LEU A O 1
ATOM 690 N N . LYS A 1 84 ? -7.766 -3.376 3.637 1.00 98.44 84 LYS A N 1
ATOM 691 C CA . LYS A 1 84 ? -7.114 -2.671 2.528 1.00 98.44 84 LYS A CA 1
ATOM 692 C C . LYS A 1 84 ? -7.973 -1.491 2.091 1.00 98.44 84 LYS A C 1
ATOM 694 O O . LYS A 1 84 ? -9.146 -1.654 1.770 1.00 98.44 84 LYS A O 1
ATOM 699 N N . VAL A 1 85 ? -7.389 -0.300 2.078 1.00 98.31 85 VAL A N 1
ATOM 700 C CA . VAL A 1 85 ? -8.054 0.948 1.687 1.00 98.31 85 VAL A CA 1
ATOM 701 C C . VAL A 1 85 ? -7.340 1.537 0.482 1.00 98.31 85 VAL A C 1
ATOM 703 O O . VAL A 1 85 ? -6.115 1.595 0.486 1.00 98.31 85 VAL A O 1
ATOM 706 N N . GLY A 1 86 ? -8.072 2.022 -0.515 1.00 97.62 86 GLY A N 1
ATOM 707 C CA . GLY A 1 86 ? -7.476 2.693 -1.671 1.00 97.62 86 GLY A CA 1
ATOM 708 C C . GLY A 1 86 ? -8.483 3.535 -2.436 1.00 97.62 86 GLY A C 1
ATOM 709 O O . GLY A 1 86 ? -9.564 3.822 -1.931 1.00 97.62 86 GLY A O 1
ATOM 710 N N . PHE A 1 87 ? -8.129 3.941 -3.647 1.00 97.25 87 PHE A N 1
ATOM 711 C CA . PHE A 1 87 ? -8.996 4.748 -4.504 1.00 97.25 87 PHE A CA 1
ATOM 712 C C . PHE A 1 87 ? -9.904 3.874 -5.381 1.00 97.25 87 PHE A C 1
ATOM 714 O O . PHE A 1 87 ? -9.547 2.740 -5.727 1.00 97.25 87 PHE A O 1
ATOM 721 N N . LYS A 1 88 ? -11.090 4.383 -5.740 1.00 95.94 88 LYS A N 1
ATOM 722 C CA . LYS A 1 88 ? -12.070 3.645 -6.559 1.00 95.94 88 LYS A CA 1
ATOM 723 C C . LYS A 1 88 ? -11.541 3.266 -7.943 1.00 95.94 88 LYS A C 1
ATOM 725 O O . LYS A 1 88 ? -11.937 2.225 -8.460 1.00 95.94 88 LYS A O 1
ATOM 730 N N . GLU A 1 89 ? -10.632 4.052 -8.512 1.00 95.75 89 GLU A N 1
ATOM 731 C CA . GLU A 1 89 ? -10.009 3.824 -9.822 1.00 95.75 89 GLU A CA 1
ATOM 732 C C . GLU A 1 89 ? -9.209 2.519 -9.881 1.00 95.75 89 GLU A C 1
ATOM 734 O O . GLU A 1 89 ? -9.155 1.873 -10.925 1.00 95.75 89 GLU A O 1
ATOM 739 N N . VAL A 1 90 ? -8.619 2.106 -8.755 1.00 94.81 90 VAL A N 1
ATOM 740 C CA . VAL A 1 90 ? -7.877 0.839 -8.633 1.00 94.81 90 VAL A CA 1
ATOM 741 C C . VAL A 1 90 ? -8.839 -0.343 -8.479 1.00 94.81 90 VAL A C 1
ATOM 743 O O . VAL A 1 90 ? -8.599 -1.440 -8.984 1.00 94.81 90 VAL A O 1
ATOM 746 N N . GLY A 1 91 ? -9.964 -0.106 -7.805 1.00 94.38 91 GLY A N 1
ATOM 747 C CA . GLY A 1 91 ? -11.077 -1.039 -7.727 1.00 94.38 91 GLY A CA 1
ATOM 748 C C . GLY A 1 91 ? -11.015 -2.054 -6.575 1.00 94.38 91 GLY A C 1
ATOM 749 O O . GLY A 1 91 ? -10.052 -2.109 -5.800 1.00 94.38 91 GLY A O 1
ATOM 750 N N . PRO A 1 92 ? -12.075 -2.875 -6.452 1.00 95.81 92 PRO A N 1
ATOM 751 C CA . PRO A 1 92 ? -12.323 -3.730 -5.289 1.00 95.81 92 PRO A CA 1
ATOM 752 C C . PRO A 1 92 ? -11.426 -4.973 -5.227 1.00 95.81 92 PRO A C 1
ATOM 754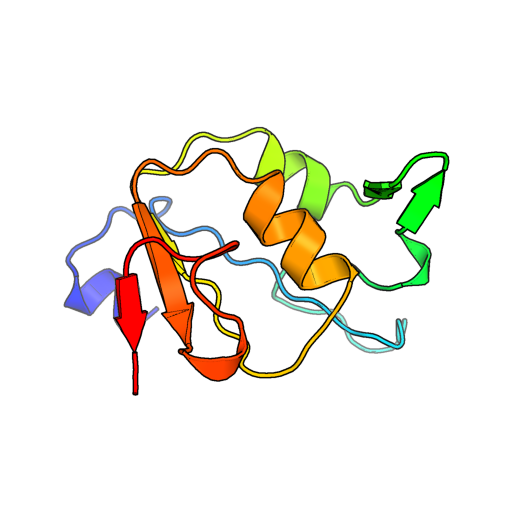 O O . PRO A 1 92 ? -11.370 -5.646 -4.206 1.00 95.81 92 PRO A O 1
ATOM 757 N N . THR A 1 93 ? -10.702 -5.294 -6.302 1.00 95.25 93 THR A N 1
ATOM 758 C CA . THR A 1 93 ? -9.737 -6.407 -6.313 1.00 95.25 93 THR A CA 1
ATOM 759 C C . THR A 1 93 ? -8.597 -6.181 -5.317 1.00 95.25 93 THR A C 1
ATOM 761 O O . THR A 1 93 ? -8.043 -7.135 -4.773 1.00 95.25 93 THR A O 1
ATOM 764 N N . TYR A 1 94 ? -8.238 -4.917 -5.084 1.00 96.50 94 TYR A N 1
ATOM 765 C CA . TYR A 1 94 ? -7.081 -4.529 -4.277 1.00 96.50 94 TYR A CA 1
ATOM 766 C C . TYR A 1 94 ? -7.469 -3.862 -2.952 1.00 96.50 94 TYR A C 1
ATOM 768 O O . TYR A 1 94 ? -6.613 -3.722 -2.075 1.00 96.50 94 TYR A O 1
ATOM 776 N N . ASN A 1 95 ? -8.736 -3.460 -2.808 1.00 97.56 95 ASN A N 1
ATOM 777 C CA . ASN A 1 95 ? -9.235 -2.617 -1.727 1.00 97.56 95 ASN A CA 1
ATOM 778 C C . ASN A 1 95 ? -10.572 -3.146 -1.189 1.00 97.56 95 ASN A C 1
ATOM 780 O O . ASN A 1 95 ? -11.503 -3.367 -1.958 1.00 97.56 95 ASN A O 1
ATOM 784 N N . ASP A 1 96 ? -10.686 -3.259 0.132 1.00 97.94 96 ASP A N 1
ATOM 785 C CA . ASP A 1 96 ? -11.932 -3.585 0.834 1.00 97.94 96 ASP A CA 1
ATOM 786 C C . ASP A 1 96 ? -12.807 -2.335 1.034 1.00 97.94 96 ASP A C 1
ATOM 788 O O . ASP A 1 96 ? -14.036 -2.407 1.015 1.00 97.94 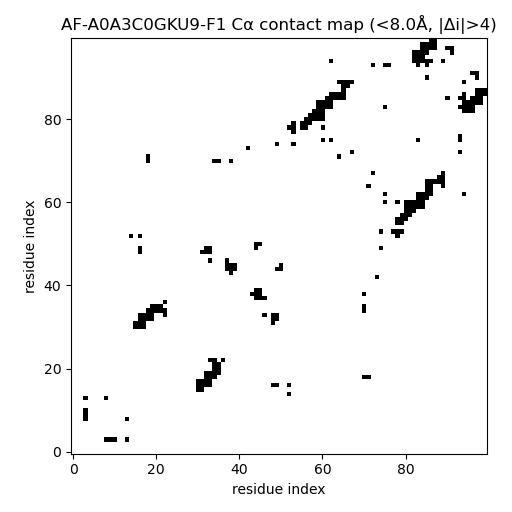96 ASP A O 1
ATOM 792 N N . LEU A 1 97 ? -12.169 -1.173 1.216 1.00 98.06 97 LEU A N 1
ATOM 793 C CA . LEU A 1 97 ? -12.816 0.134 1.315 1.00 98.06 97 LEU A CA 1
ATOM 794 C C . LEU A 1 97 ? -12.183 1.099 0.313 1.00 98.06 97 LEU A C 1
ATOM 796 O O . LEU A 1 97 ? -10.963 1.150 0.162 1.00 98.06 97 LEU A O 1
ATOM 800 N N . MET A 1 98 ? -13.021 1.869 -0.378 1.00 97.75 98 MET A N 1
ATOM 801 C CA . MET A 1 98 ? -12.582 2.744 -1.462 1.00 97.75 98 MET A CA 1
ATOM 802 C C . MET A 1 98 ? -12.978 4.199 -1.213 1.00 97.75 98 MET A C 1
ATOM 804 O O . MET A 1 98 ? -14.108 4.475 -0.809 1.00 97.75 98 MET A O 1
ATOM 808 N N . LEU A 1 99 ? -12.039 5.105 -1.474 1.00 95.00 99 LEU A N 1
ATOM 809 C CA . LEU A 1 99 ? -12.193 6.557 -1.402 1.00 95.00 99 LEU A CA 1
ATOM 810 C C . LEU A 1 99 ? -12.586 7.122 -2.778 1.00 95.00 99 LEU A C 1
ATOM 812 O O . LEU A 1 99 ? -12.144 6.587 -3.798 1.00 95.00 99 LEU A O 1
ATOM 816 N N . ASP A 1 100 ? -13.428 8.162 -2.770 1.00 88.44 100 ASP A N 1
ATOM 817 C CA . ASP A 1 100 ? -13.743 9.013 -3.936 1.00 88.44 100 ASP A CA 1
ATOM 818 C C . ASP A 1 100 ? -12.660 10.073 -4.178 1.00 88.44 100 ASP A C 1
ATOM 820 O O . ASP A 1 100 ? -12.058 10.538 -3.178 1.00 88.44 100 ASP A O 1
#

Mean predicted aligned error: 4.6 Å

Foldseek 3Di:
DVVCVVVVHDPPLDADEEEDADDDPPDPDPHHYAYPVQQDPPRDRNGPSLVVQLVDAEQEDELEDQDDDSNSQSSLVSHHYVFYEYACNNHDSRGPHHDD